Protein AF-A0A1C3UP02-F1 (afdb_monomer)

Secondary structure (DSSP, 8-state):
--------------PPPPPPHHHHHHHHT--HHHHHHHHHHH-S-HHHHHHHHHHH-PPS--------

Radius of gyration: 19.89 Å; Cα contacts (8 Å, |Δi|>4): 40; chains: 1; bounding box: 60×25×49 Å

pLDDT: mean 74.27, std 15.44, range [43.41, 92.12]

Foldseek 3Di:
DDDDDDPPPPPPPCQPDFDDLVRLCVVLVHDSVVSVVLCVVQHRGPVSSVVVVVVVPDDPDPPPPDDD

Structure (mmCIF, N/CA/C/O backbone):
data_AF-A0A1C3UP02-F1
#
_entry.id   AF-A0A1C3UP02-F1
#
loop_
_atom_site.group_PDB
_atom_site.id
_atom_site.type_symbol
_atom_site.label_atom_id
_atom_site.label_alt_id
_atom_site.label_comp_id
_atom_site.label_asym_id
_atom_site.label_entity_id
_atom_site.label_seq_id
_atom_site.pdbx_PDB_ins_code
_atom_site.Cartn_x
_atom_site.Cartn_y
_atom_site.Cartn_z
_atom_site.occupancy
_atom_site.B_iso_or_equiv
_atom_site.auth_seq_id
_atom_site.auth_comp_id
_atom_site.auth_asym_id
_atom_site.auth_atom_id
_atom_site.pdbx_PDB_model_num
ATOM 1 N N . MET A 1 1 ? 52.805 -16.833 -1.316 1.00 43.41 1 MET A N 1
ATOM 2 C CA . MET A 1 1 ? 51.746 -15.828 -1.541 1.00 43.41 1 MET A CA 1
ATOM 3 C C . MET A 1 1 ? 50.485 -16.580 -1.940 1.00 43.41 1 MET A C 1
ATOM 5 O O . MET A 1 1 ? 50.405 -17.022 -3.075 1.00 43.41 1 MET A O 1
ATOM 9 N N . MET A 1 2 ? 49.550 -16.805 -1.017 1.00 46.75 2 MET A N 1
ATOM 10 C CA . MET A 1 2 ? 48.218 -17.326 -1.348 1.00 46.75 2 MET A CA 1
ATOM 11 C C . MET A 1 2 ? 47.197 -16.461 -0.610 1.00 46.75 2 MET A C 1
ATOM 13 O O . MET A 1 2 ? 47.023 -16.584 0.599 1.00 46.75 2 MET A O 1
ATOM 17 N N . GLU A 1 3 ? 46.613 -15.518 -1.344 1.00 56.22 3 GLU A N 1
ATOM 18 C CA . GLU A 1 3 ? 45.581 -14.605 -0.864 1.00 56.22 3 GLU A CA 1
ATOM 19 C C . GLU A 1 3 ?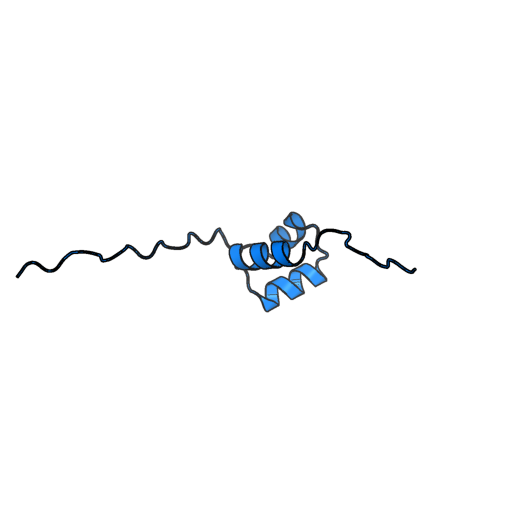 44.264 -15.367 -0.675 1.00 56.22 3 GLU A C 1
ATOM 21 O O . GLU A 1 3 ? 43.808 -16.102 -1.551 1.00 56.22 3 GLU A O 1
ATOM 26 N N . ASN A 1 4 ? 43.696 -15.230 0.520 1.00 51.47 4 ASN A N 1
ATOM 27 C CA . ASN A 1 4 ? 42.548 -15.985 0.990 1.00 51.47 4 ASN A CA 1
ATOM 28 C C . ASN A 1 4 ? 41.253 -15.424 0.372 1.00 51.47 4 ASN A C 1
ATOM 30 O O . ASN A 1 4 ? 40.855 -14.286 0.620 1.00 51.47 4 ASN A O 1
ATOM 34 N N . THR A 1 5 ? 40.597 -16.241 -0.446 1.00 68.25 5 THR A N 1
ATOM 35 C CA . THR A 1 5 ? 39.261 -16.031 -1.008 1.00 68.25 5 THR A CA 1
ATOM 36 C C . THR A 1 5 ? 38.214 -15.800 0.081 1.00 68.25 5 THR A C 1
AT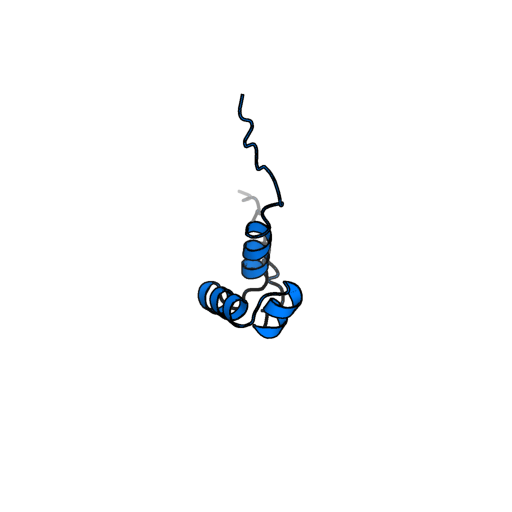OM 38 O O . THR A 1 5 ? 37.719 -16.750 0.680 1.00 68.25 5 THR A O 1
ATOM 41 N N . ASN A 1 6 ? 37.770 -14.557 0.263 1.00 58.03 6 ASN A N 1
ATOM 42 C CA . ASN A 1 6 ? 36.475 -14.292 0.892 1.00 58.03 6 ASN A CA 1
ATOM 43 C C . ASN A 1 6 ? 35.721 -13.167 0.176 1.00 58.03 6 ASN A C 1
ATOM 45 O O . ASN A 1 6 ? 35.416 -12.116 0.737 1.00 58.03 6 ASN A O 1
ATOM 49 N N . ARG A 1 7 ? 35.404 -13.390 -1.103 1.00 61.94 7 ARG A N 1
ATOM 50 C CA . ARG A 1 7 ? 34.333 -12.641 -1.766 1.00 61.94 7 ARG A CA 1
ATOM 51 C C . ARG A 1 7 ? 33.017 -13.264 -1.323 1.00 61.94 7 ARG A C 1
ATOM 53 O O . ARG A 1 7 ? 32.500 -14.156 -1.991 1.00 61.94 7 ARG A O 1
ATOM 60 N N . MET A 1 8 ? 32.505 -12.834 -0.170 1.00 58.75 8 MET A N 1
ATOM 61 C CA . MET A 1 8 ? 31.143 -13.179 0.223 1.00 58.75 8 MET A CA 1
ATOM 62 C C . MET A 1 8 ? 30.199 -12.767 -0.916 1.00 58.75 8 MET A C 1
ATOM 64 O O . MET A 1 8 ? 30.217 -11.597 -1.310 1.00 58.75 8 MET A O 1
ATOM 68 N N . PRO A 1 9 ? 29.385 -13.681 -1.475 1.00 56.53 9 PRO A N 1
ATOM 69 C CA . PRO A 1 9 ? 28.360 -13.280 -2.419 1.00 56.53 9 PRO A CA 1
ATOM 70 C C . PRO A 1 9 ? 27.431 -12.337 -1.662 1.00 56.53 9 PRO A C 1
ATOM 72 O O . PRO A 1 9 ? 26.860 -12.717 -0.636 1.00 56.53 9 PRO A O 1
ATOM 75 N N . THR A 1 10 ? 27.314 -11.093 -2.131 1.00 59.38 10 THR A N 1
ATOM 76 C CA . THR A 1 10 ? 26.307 -10.163 -1.630 1.00 59.38 10 THR A CA 1
ATOM 77 C C . THR A 1 10 ? 24.981 -10.897 -1.722 1.00 59.38 10 THR A C 1
ATOM 79 O O . THR A 1 10 ? 24.519 -11.256 -2.806 1.00 59.38 10 THR A O 1
ATOM 82 N N . ARG A 1 11 ? 24.437 -11.257 -0.557 1.00 58.44 11 ARG A N 1
ATOM 83 C CA . ARG A 1 11 ? 23.208 -12.029 -0.433 1.00 58.44 11 ARG A CA 1
ATOM 84 C C . ARG A 1 11 ? 22.142 -11.148 -1.071 1.00 58.44 11 ARG A C 1
ATOM 86 O O . ARG A 1 11 ? 21.706 -10.186 -0.447 1.00 58.44 11 ARG A O 1
ATOM 93 N N . LYS A 1 12 ? 21.847 -11.377 -2.358 1.00 52.59 12 LYS A N 1
ATOM 94 C CA . LYS 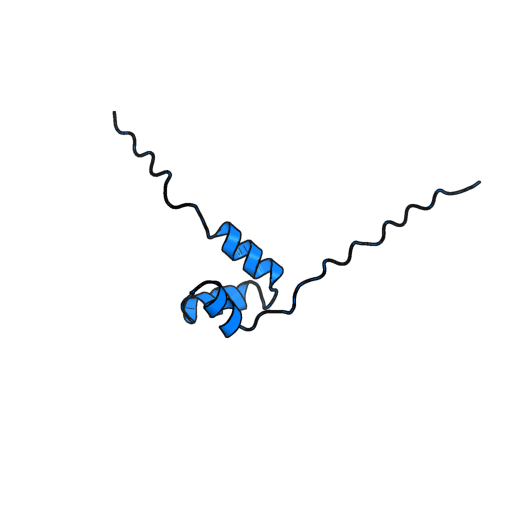A 1 12 ? 20.873 -10.595 -3.119 1.00 52.59 12 LYS A CA 1
ATOM 95 C C . LYS A 1 12 ? 19.606 -10.654 -2.291 1.00 52.59 12 LYS A C 1
ATOM 97 O O . LYS A 1 12 ? 19.030 -11.730 -2.150 1.00 52.59 12 LYS A O 1
ATOM 102 N N . VAL A 1 13 ? 19.247 -9.538 -1.663 1.00 58.59 13 VAL A N 1
ATOM 103 C CA . VAL A 1 13 ? 17.991 -9.438 -0.934 1.00 58.59 13 VAL A CA 1
ATOM 104 C C . VAL A 1 13 ? 16.938 -9.748 -1.980 1.00 58.59 13 VAL A C 1
ATOM 106 O O . VAL A 1 13 ? 16.758 -8.973 -2.920 1.00 58.59 13 VAL A O 1
ATOM 109 N N . VAL A 1 14 ? 16.333 -10.933 -1.884 1.00 56.75 14 VAL A N 1
ATOM 110 C CA . VAL A 1 14 ? 15.222 -11.331 -2.739 1.00 56.75 14 VAL A CA 1
ATOM 111 C C . VAL A 1 14 ? 14.072 -10.438 -2.305 1.00 56.75 14 VAL A C 1
ATOM 113 O O . VAL A 1 14 ? 13.304 -10.763 -1.405 1.00 56.75 14 VAL A O 1
ATOM 116 N N . ARG A 1 15 ? 14.039 -9.230 -2.866 1.00 65.50 15 ARG A N 1
ATOM 117 C CA . ARG A 1 15 ? 12.929 -8.307 -2.704 1.00 65.50 15 ARG A CA 1
ATOM 118 C C . ARG A 1 15 ? 11.745 -9.012 -3.347 1.00 65.50 15 ARG A C 1
ATOM 120 O O . ARG A 1 15 ? 11.801 -9.352 -4.529 1.00 65.50 15 ARG A O 1
ATOM 127 N N . GLY A 1 16 ? 10.732 -9.321 -2.537 1.00 66.62 16 GLY A N 1
ATOM 128 C CA . GLY A 1 16 ? 9.489 -9.904 -3.030 1.00 66.62 16 GLY A CA 1
ATOM 129 C C . GLY A 1 16 ? 8.910 -9.050 -4.159 1.00 66.62 16 GLY A C 1
ATOM 130 O O . GLY A 1 16 ? 9.285 -7.885 -4.322 1.00 66.62 16 GLY A O 1
ATOM 131 N N . ARG A 1 17 ? 8.006 -9.631 -4.954 1.00 77.06 17 ARG A N 1
ATOM 132 C CA . ARG A 1 17 ? 7.336 -8.902 -6.039 1.00 77.06 17 ARG A CA 1
ATOM 133 C C . ARG A 1 17 ? 6.791 -7.568 -5.495 1.00 77.06 17 ARG A C 1
ATOM 135 O O . ARG A 1 17 ? 6.194 -7.586 -4.418 1.00 77.06 17 ARG A O 1
ATOM 142 N N . PRO A 1 18 ? 7.004 -6.437 -6.193 1.00 79.00 18 PRO A N 1
ATOM 143 C CA . PRO A 1 18 ? 6.464 -5.156 -5.757 1.00 79.00 18 PRO A CA 1
ATOM 144 C C . PRO A 1 18 ? 4.950 -5.251 -5.574 1.00 79.00 18 PRO A C 1
ATOM 146 O O . PRO A 1 18 ? 4.277 -5.914 -6.368 1.00 79.00 18 PRO A O 1
ATOM 149 N N . TYR A 1 19 ? 4.424 -4.588 -4.546 1.00 81.81 19 TYR A N 1
ATOM 150 C CA . TYR A 1 19 ? 2.980 -4.514 -4.356 1.00 81.81 19 TYR A CA 1
ATOM 151 C C . TYR A 1 19 ? 2.358 -3.552 -5.362 1.00 81.81 19 TYR A C 1
ATOM 153 O O . TYR A 1 19 ? 2.955 -2.545 -5.745 1.00 81.81 19 TYR A O 1
ATOM 161 N N . SER A 1 20 ? 1.120 -3.838 -5.747 1.00 86.88 20 SER A N 1
ATOM 162 C CA . SER A 1 20 ? 0.192 -2.800 -6.193 1.00 86.88 20 SER A CA 1
ATOM 163 C C . SER A 1 20 ? -0.460 -2.119 -4.981 1.00 86.88 20 SER A C 1
ATOM 165 O O . SER A 1 20 ? -0.564 -2.718 -3.909 1.00 86.88 20 SER A O 1
ATOM 167 N N . ILE A 1 21 ? -0.939 -0.878 -5.137 1.00 86.12 21 ILE A N 1
ATOM 168 C CA . ILE A 1 21 ? -1.653 -0.150 -4.066 1.00 86.12 21 ILE A CA 1
ATOM 169 C C . ILE A 1 21 ? -2.821 -0.990 -3.526 1.00 86.12 21 ILE A C 1
ATOM 171 O O . ILE A 1 21 ? -2.988 -1.107 -2.315 1.00 86.12 21 ILE A O 1
ATOM 175 N N . ALA A 1 22 ? -3.579 -1.630 -4.423 1.00 89.25 22 ALA A N 1
ATOM 176 C CA . ALA A 1 22 ? -4.716 -2.472 -4.063 1.00 89.25 22 ALA A CA 1
ATOM 177 C C . ALA A 1 22 ? -4.301 -3.707 -3.246 1.00 89.25 22 ALA A C 1
ATOM 179 O O . ALA A 1 22 ? -4.967 -4.055 -2.272 1.00 89.25 22 ALA A O 1
ATOM 180 N N . GLU A 1 23 ? -3.197 -4.371 -3.601 1.00 89.62 23 GLU A N 1
ATOM 181 C CA . GLU A 1 23 ? -2.686 -5.503 -2.818 1.00 89.62 23 GLU A CA 1
ATOM 182 C C . GLU A 1 23 ? -2.195 -5.069 -1.439 1.00 89.62 23 GLU A C 1
ATOM 184 O O . GLU A 1 23 ? -2.493 -5.736 -0.447 1.00 89.62 23 GLU A O 1
ATOM 189 N N . PHE A 1 24 ? -1.494 -3.936 -1.364 1.00 88.88 24 PHE A N 1
ATOM 190 C CA . PHE A 1 24 ? -1.020 -3.384 -0.100 1.00 88.88 24 PHE A CA 1
ATOM 191 C C . PHE A 1 24 ? -2.190 -3.013 0.826 1.00 88.88 24 PHE A C 1
ATOM 193 O O . PHE A 1 24 ? -2.206 -3.424 1.989 1.00 88.88 24 PHE A O 1
ATOM 200 N N . ALA A 1 25 ? -3.211 -2.332 0.294 1.00 90.50 25 ALA A N 1
ATOM 201 C CA . ALA A 1 25 ? -4.430 -1.992 1.023 1.00 90.50 25 ALA A CA 1
ATOM 202 C C . ALA A 1 25 ? -5.144 -3.243 1.552 1.00 90.50 25 ALA A C 1
ATOM 204 O O . ALA A 1 25 ? -5.456 -3.334 2.738 1.00 90.50 25 ALA A O 1
ATOM 205 N N . ARG A 1 26 ? -5.331 -4.259 0.697 1.00 90.19 26 ARG A N 1
ATOM 206 C CA . ARG A 1 26 ? -6.009 -5.512 1.064 1.00 90.19 26 ARG A CA 1
ATOM 207 C C . ARG A 1 26 ? -5.249 -6.312 2.117 1.00 90.19 26 ARG A C 1
ATOM 209 O O . ARG A 1 26 ? -5.872 -6.828 3.042 1.00 90.19 26 ARG A O 1
ATOM 216 N N . LYS A 1 27 ? -3.921 -6.415 1.999 1.00 87.38 27 LYS A N 1
ATOM 217 C CA . LYS A 1 27 ? -3.072 -7.171 2.935 1.00 87.38 27 LYS A CA 1
ATOM 218 C C . LYS A 1 27 ? -3.142 -6.604 4.352 1.00 87.38 27 LYS A C 1
ATOM 220 O O . LYS A 1 27 ? -3.174 -7.366 5.316 1.00 87.38 27 LYS A O 1
ATOM 225 N N . TYR A 1 28 ? -3.185 -5.280 4.465 1.00 88.88 28 TYR A N 1
ATOM 226 C CA . TYR A 1 28 ? -3.143 -4.580 5.745 1.00 88.88 28 TYR A CA 1
ATOM 227 C C . TYR A 1 28 ? -4.482 -3.988 6.194 1.00 88.88 28 TYR A C 1
ATOM 229 O O . TYR A 1 28 ? -4.529 -3.377 7.258 1.00 88.88 28 TYR A O 1
ATOM 237 N N . ARG A 1 29 ? -5.558 -4.210 5.425 1.00 87.88 29 ARG A N 1
ATOM 238 C CA . ARG A 1 29 ? -6.898 -3.641 5.653 1.00 87.88 29 ARG A CA 1
ATOM 239 C C . ARG A 1 29 ? -6.852 -2.122 5.848 1.00 87.88 29 ARG A C 1
ATOM 241 O O . ARG A 1 29 ? -7.441 -1.598 6.786 1.00 87.88 29 ARG A O 1
ATOM 248 N N . LEU A 1 30 ? -6.094 -1.449 4.986 1.00 87.38 30 LEU A N 1
ATOM 249 C CA . LEU A 1 30 ? -5.980 0.007 4.970 1.00 87.38 30 LEU A CA 1
ATOM 250 C C . LEU A 1 30 ? -7.050 0.609 4.064 1.00 87.38 30 LEU A C 1
ATOM 252 O O . LEU A 1 30 ? -7.396 0.011 3.043 1.00 87.38 30 LEU A O 1
ATOM 256 N N . ASP A 1 31 ? -7.483 1.821 4.393 1.00 90.56 31 ASP A N 1
ATOM 257 C CA . ASP A 1 31 ? -8.247 2.665 3.480 1.00 90.56 31 ASP A CA 1
ATOM 258 C C . ASP A 1 31 ? -7.409 3.057 2.255 1.00 90.56 31 ASP A C 1
ATOM 260 O O . ASP A 1 31 ? -6.181 3.188 2.325 1.00 90.56 31 ASP A O 1
ATOM 264 N N . ASP A 1 32 ? -8.080 3.300 1.127 1.00 88.25 32 ASP A N 1
ATOM 265 C CA . ASP A 1 32 ? -7.439 3.665 -0.140 1.00 88.25 32 ASP A CA 1
ATOM 266 C C . ASP A 1 32 ? -6.546 4.907 -0.028 1.00 88.25 32 ASP A C 1
ATOM 268 O O . ASP A 1 32 ? -5.466 4.952 -0.621 1.00 88.25 32 ASP A O 1
ATOM 272 N N . GLU A 1 33 ? -6.963 5.920 0.734 1.00 91.44 33 GLU A N 1
ATOM 273 C CA . GLU A 1 33 ? -6.172 7.139 0.939 1.00 91.44 33 GLU A CA 1
ATOM 274 C C . GLU A 1 33 ? -4.887 6.865 1.721 1.00 91.44 33 GLU A C 1
ATOM 276 O O . GLU A 1 33 ? -3.807 7.335 1.348 1.00 91.44 33 GLU A O 1
ATOM 281 N N . GLU A 1 34 ? -4.978 6.063 2.782 1.00 87.81 34 GLU A N 1
ATOM 282 C CA . GLU A 1 34 ? -3.820 5.724 3.597 1.00 87.81 34 GLU A CA 1
ATOM 283 C C . GLU A 1 34 ? -2.854 4.811 2.833 1.00 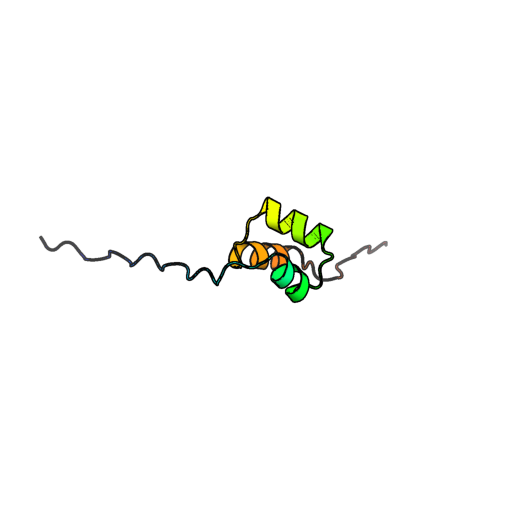87.81 34 GLU A C 1
ATOM 285 O O . GLU A 1 34 ? -1.644 5.060 2.818 1.00 87.81 34 GLU A O 1
ATOM 290 N N . ALA A 1 35 ? -3.380 3.816 2.116 1.00 90.12 35 ALA A N 1
ATOM 291 C CA . ALA A 1 35 ? -2.592 2.957 1.244 1.00 90.12 35 ALA A CA 1
ATOM 292 C C . ALA A 1 35 ? -1.851 3.772 0.174 1.00 90.12 35 ALA A C 1
ATOM 294 O O . ALA A 1 35 ? -0.642 3.601 0.017 1.00 90.12 35 ALA A O 1
ATOM 295 N N . LYS A 1 36 ? -2.530 4.710 -0.507 1.00 92.12 36 LYS A N 1
ATOM 296 C CA . LYS A 1 36 ? -1.904 5.622 -1.482 1.00 92.12 36 LYS A CA 1
ATOM 297 C C . LYS A 1 36 ? -0.809 6.460 -0.837 1.00 92.12 36 LYS A C 1
ATOM 299 O O . LYS A 1 36 ? 0.294 6.520 -1.370 1.00 92.12 36 LYS A O 1
ATOM 304 N N . ARG A 1 37 ? -1.071 7.080 0.317 1.00 90.38 37 ARG A N 1
ATOM 305 C CA . ARG A 1 37 ? -0.095 7.941 1.004 1.00 90.38 37 ARG A CA 1
ATOM 306 C C . ARG A 1 37 ? 1.190 7.190 1.348 1.00 90.38 37 ARG A C 1
ATOM 308 O O . ARG A 1 37 ? 2.279 7.717 1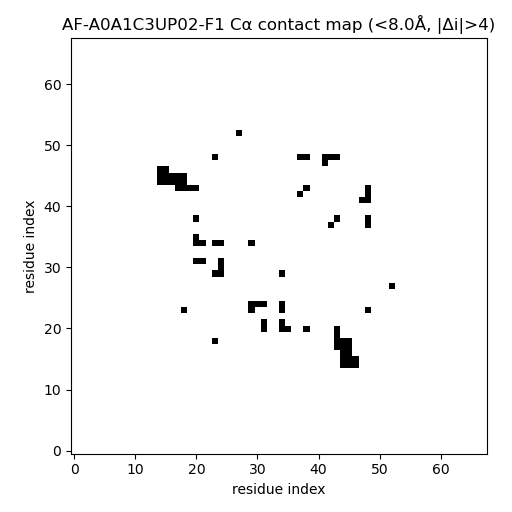.125 1.00 90.38 37 ARG A O 1
ATOM 315 N N . LEU A 1 38 ? 1.075 5.971 1.875 1.00 88.31 38 LEU A N 1
ATOM 316 C CA . LEU A 1 38 ? 2.235 5.139 2.201 1.00 88.31 38 LEU A CA 1
ATOM 317 C C . LEU A 1 38 ? 2.942 4.651 0.931 1.00 88.31 38 LEU A C 1
ATOM 319 O O . LEU A 1 38 ? 4.164 4.732 0.840 1.00 88.31 38 LEU A O 1
ATOM 323 N N . PHE A 1 39 ? 2.185 4.236 -0.080 1.00 87.75 39 PHE A N 1
ATOM 324 C CA . PHE A 1 39 ? 2.735 3.770 -1.347 1.00 87.75 39 PHE A CA 1
ATOM 325 C C . PHE A 1 39 ? 3.490 4.862 -2.114 1.00 87.75 39 PHE A C 1
ATOM 327 O O . PHE A 1 39 ? 4.581 4.614 -2.612 1.00 87.75 39 PHE A O 1
ATOM 334 N N . TYR A 1 40 ? 2.966 6.088 -2.179 1.00 88.94 40 TYR A N 1
ATOM 335 C CA . TYR A 1 40 ? 3.665 7.212 -2.812 1.00 88.94 40 TYR A CA 1
ATOM 336 C C . TYR A 1 40 ? 4.905 7.645 -2.028 1.00 88.94 40 TYR A C 1
ATOM 338 O O . TYR A 1 40 ? 5.886 8.075 -2.628 1.00 88.94 40 TYR A O 1
ATOM 346 N N . LYS A 1 41 ? 4.878 7.528 -0.695 1.00 87.25 41 LYS A N 1
ATOM 347 C CA . LYS A 1 41 ? 5.995 7.943 0.161 1.00 87.25 41 LYS A CA 1
ATOM 348 C C . LYS A 1 41 ? 7.154 6.943 0.166 1.00 87.25 41 LYS A C 1
ATOM 350 O O . LYS A 1 41 ? 8.303 7.366 0.224 1.00 87.25 41 LYS A O 1
ATOM 355 N N . PHE A 1 42 ? 6.858 5.645 0.139 1.00 84.44 42 PHE A N 1
ATOM 356 C CA . PHE A 1 42 ? 7.855 4.575 0.278 1.00 84.44 42 PHE A CA 1
ATOM 357 C C . PHE A 1 42 ? 8.075 3.769 -1.011 1.00 84.44 42 PHE A C 1
ATOM 359 O O . PHE A 1 42 ? 9.019 2.988 -1.104 1.00 84.44 42 PHE A O 1
ATOM 366 N N . GLY A 1 43 ? 7.237 3.976 -2.026 1.00 82.25 43 GLY A N 1
ATOM 367 C CA . GLY A 1 43 ? 7.289 3.257 -3.291 1.00 82.25 43 GLY A CA 1
ATOM 368 C C . GLY A 1 43 ? 6.683 1.848 -3.220 1.00 82.25 43 GLY A C 1
ATOM 369 O O . GLY A 1 43 ? 6.234 1.393 -2.168 1.00 82.25 43 GLY A O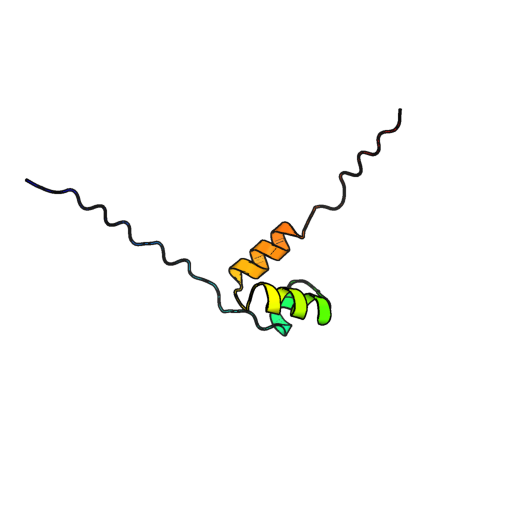 1
ATOM 370 N N . PRO A 1 44 ? 6.691 1.112 -4.345 1.00 82.25 44 PRO A N 1
ATOM 371 C CA . PRO A 1 44 ? 6.046 -0.197 -4.480 1.00 82.25 44 PRO A CA 1
ATOM 372 C C . PRO A 1 44 ? 6.814 -1.350 -3.808 1.00 82.25 44 PRO A C 1
ATOM 374 O O . PRO A 1 44 ? 6.524 -2.523 -4.047 1.00 82.25 44 PRO A O 1
ATOM 377 N N . SER A 1 45 ? 7.841 -1.051 -3.013 1.00 83.62 45 SER A N 1
ATOM 378 C CA . SER A 1 45 ? 8.725 -2.057 -2.435 1.00 83.62 45 SER A CA 1
ATOM 379 C C . SER A 1 45 ? 8.017 -2.823 -1.324 1.00 83.62 45 SER A C 1
ATOM 381 O O . SER A 1 45 ? 7.806 -2.310 -0.225 1.00 83.62 45 SER A O 1
ATOM 383 N N . ALA A 1 46 ? 7.670 -4.079 -1.613 1.00 79.19 46 ALA A N 1
ATOM 384 C CA . ALA A 1 46 ? 6.950 -4.940 -0.683 1.00 79.19 46 ALA A CA 1
ATOM 385 C C . ALA A 1 46 ? 7.671 -5.078 0.662 1.00 79.19 46 ALA A C 1
ATOM 387 O O . ALA A 1 46 ? 7.038 -5.010 1.707 1.00 79.19 46 ALA A O 1
ATOM 388 N N . THR A 1 47 ? 9.001 -5.194 0.649 1.00 83.06 47 THR A N 1
ATOM 389 C CA . THR A 1 47 ? 9.802 -5.294 1.874 1.00 83.06 47 THR A CA 1
ATOM 390 C C . THR A 1 47 ? 9.736 -4.019 2.716 1.00 83.06 47 THR A C 1
ATOM 392 O O . THR A 1 47 ? 9.570 -4.104 3.926 1.00 83.06 47 THR A O 1
ATOM 395 N N . GLU A 1 48 ? 9.850 -2.839 2.105 1.00 84.25 48 GLU A N 1
ATOM 396 C CA . GLU A 1 48 ? 9.820 -1.564 2.840 1.00 84.25 48 GLU A CA 1
ATOM 397 C C . GLU A 1 48 ? 8.422 -1.258 3.384 1.00 84.25 48 GLU A C 1
ATOM 399 O O . GLU A 1 48 ? 8.289 -0.842 4.534 1.00 84.25 48 GLU A O 1
ATOM 404 N N . LEU A 1 49 ? 7.378 -1.535 2.599 1.00 86.25 49 LEU A N 1
ATOM 405 C CA . LEU A 1 49 ? 5.988 -1.401 3.031 1.00 86.25 49 LEU A CA 1
ATOM 406 C C . LEU A 1 49 ? 5.637 -2.391 4.151 1.00 86.25 49 LEU A C 1
ATOM 408 O O . LEU A 1 49 ? 4.960 -2.022 5.110 1.00 86.25 49 LEU A O 1
ATOM 412 N N . ASP A 1 50 ? 6.140 -3.623 4.083 1.00 86.62 50 ASP A N 1
ATOM 413 C CA . ASP A 1 50 ? 5.952 -4.610 5.145 1.00 86.62 50 ASP A CA 1
ATOM 414 C C . ASP A 1 50 ? 6.661 -4.193 6.437 1.00 86.62 50 ASP A C 1
ATOM 416 O O . ASP A 1 50 ? 6.065 -4.271 7.512 1.00 86.62 50 ASP A O 1
ATOM 420 N N . LEU A 1 51 ? 7.906 -3.707 6.341 1.00 87.75 51 LEU A N 1
ATOM 421 C CA . LEU A 1 51 ? 8.660 -3.172 7.480 1.00 87.75 51 LEU A CA 1
ATOM 422 C C . LEU A 1 51 ? 7.947 -1.971 8.111 1.00 87.75 51 LEU A C 1
ATOM 424 O O . LEU A 1 51 ? 7.818 -1.900 9.333 1.00 87.75 51 LEU A O 1
ATOM 428 N N . LEU A 1 52 ? 7.433 -1.058 7.284 1.00 87.12 52 LEU A N 1
ATOM 429 C CA . LEU A 1 52 ? 6.646 0.088 7.725 1.00 87.12 52 LEU A CA 1
ATOM 430 C C . LEU A 1 52 ? 5.414 -0.356 8.516 1.00 87.12 52 LEU A C 1
ATOM 432 O O . LEU A 1 52 ? 5.157 0.152 9.607 1.00 87.12 52 LEU A O 1
ATOM 436 N N . MET A 1 53 ? 4.655 -1.312 7.983 1.00 88.94 53 MET A N 1
ATOM 437 C CA . MET A 1 53 ? 3.442 -1.792 8.636 1.00 88.94 53 MET A CA 1
ATOM 438 C C . MET A 1 53 ? 3.745 -2.613 9.888 1.00 88.94 53 MET A C 1
ATOM 440 O O . MET A 1 53 ? 3.007 -2.511 10.866 1.00 88.94 53 MET A O 1
ATOM 4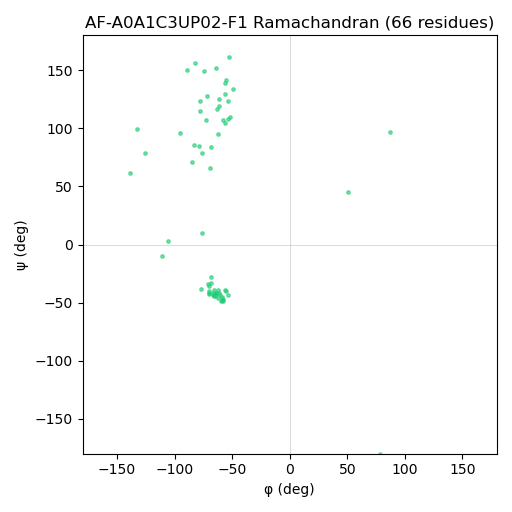44 N N . ALA A 1 54 ? 4.842 -3.370 9.907 1.00 86.69 54 ALA A N 1
ATOM 445 C CA . ALA A 1 54 ? 5.322 -4.045 11.109 1.00 86.69 54 ALA A CA 1
ATOM 446 C C . ALA A 1 54 ? 5.682 -3.039 12.215 1.00 86.69 54 ALA A C 1
ATOM 448 O O . ALA A 1 54 ? 5.287 -3.240 13.359 1.00 86.69 54 ALA A O 1
ATOM 449 N N . ALA A 1 55 ? 6.340 -1.927 11.874 1.00 85.56 55 ALA A N 1
ATOM 450 C CA . ALA A 1 55 ? 6.643 -0.853 12.821 1.00 85.56 55 ALA A CA 1
ATOM 451 C C . ALA A 1 55 ? 5.390 -0.071 13.267 1.00 85.56 55 ALA A C 1
ATOM 453 O O . ALA A 1 55 ? 5.294 0.338 14.425 1.00 85.56 55 ALA A O 1
ATOM 454 N N . LYS A 1 56 ? 4.409 0.127 12.370 1.00 79.31 56 LYS A N 1
ATOM 455 C CA . LYS A 1 56 ? 3.131 0.801 12.671 1.00 79.31 56 LYS A CA 1
ATOM 456 C C . LYS A 1 56 ? 2.241 -0.024 13.605 1.00 79.31 56 LYS A C 1
ATOM 458 O O . LYS A 1 56 ? 1.467 0.562 14.360 1.00 79.31 56 LYS A O 1
ATOM 463 N N . ARG A 1 57 ? 2.352 -1.360 13.593 1.00 69.69 57 ARG A N 1
ATOM 464 C CA . ARG A 1 57 ? 1.706 -2.264 14.564 1.00 69.69 57 ARG A CA 1
ATOM 465 C C . ARG A 1 57 ? 2.361 -2.109 15.944 1.00 69.69 57 ARG A C 1
ATOM 467 O O . ARG A 1 57 ? 2.973 -3.035 16.463 1.00 69.69 57 ARG A O 1
ATOM 474 N N . LYS A 1 58 ? 2.208 -0.936 16.562 1.00 55.62 58 LYS A N 1
ATOM 475 C CA . LYS A 1 58 ? 2.327 -0.802 18.015 1.00 55.62 58 LYS A CA 1
ATOM 476 C C . LYS A 1 58 ? 1.315 -1.771 18.642 1.00 55.62 58 LYS A C 1
ATOM 478 O O . LYS A 1 58 ? 0.157 -1.756 18.213 1.00 55.62 58 LYS A O 1
ATOM 483 N N . PRO A 1 59 ? 1.708 -2.622 19.605 1.00 49.56 59 PRO A N 1
ATOM 484 C CA . PRO A 1 59 ? 0.730 -3.399 20.352 1.00 49.56 59 PRO A CA 1
ATOM 485 C C . PRO A 1 59 ? -0.271 -2.426 20.997 1.00 49.56 59 PRO A C 1
ATOM 487 O O . PRO A 1 59 ? 0.150 -1.365 21.474 1.00 49.56 59 PRO A O 1
ATOM 490 N N . PRO A 1 60 ? -1.583 -2.726 21.008 1.00 51.41 60 PRO A N 1
ATOM 491 C CA . PRO A 1 60 ? -2.475 -1.986 21.877 1.00 51.41 60 PRO A CA 1
ATOM 492 C C . PRO A 1 60 ? -1.999 -2.239 23.312 1.00 51.41 60 PRO A C 1
ATOM 494 O O . PRO A 1 60 ? -1.884 -3.386 23.732 1.00 51.41 60 PRO A O 1
ATOM 497 N N . TYR A 1 61 ? -1.739 -1.150 24.037 1.00 50.34 61 TYR A N 1
ATOM 498 C CA . TYR A 1 61 ? -1.480 -1.098 25.477 1.00 50.34 61 TYR A CA 1
ATOM 499 C C . TYR A 1 61 ? -0.030 -1.308 25.961 1.00 50.34 61 TYR A C 1
ATOM 501 O O . TYR A 1 61 ? 0.406 -2.402 26.298 1.00 50.34 61 TYR A O 1
ATOM 509 N N . GLN A 1 62 ? 0.655 -0.190 26.195 1.00 50.06 62 GLN A N 1
ATOM 510 C CA . GLN A 1 62 ? 0.985 0.155 27.579 1.00 50.06 62 GLN A CA 1
ATOM 511 C C . GLN A 1 62 ? 0.476 1.569 27.847 1.00 50.06 62 GLN A C 1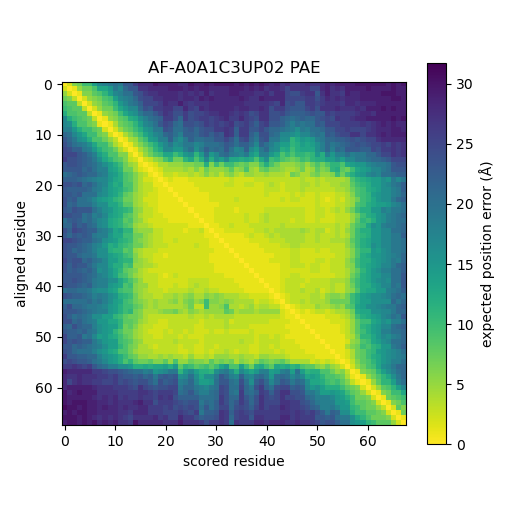
ATOM 513 O O . GLN A 1 62 ? 1.223 2.541 27.821 1.00 50.06 62 GLN A O 1
ATOM 518 N N . SER A 1 63 ? -0.829 1.681 28.091 1.00 54.81 63 SER A N 1
ATOM 519 C CA . SER A 1 63 ? -1.337 2.787 28.895 1.00 54.81 63 SER A CA 1
ATOM 520 C C . SER A 1 63 ? -1.002 2.456 30.350 1.00 54.81 63 SER A C 1
ATOM 522 O O . SER A 1 63 ? -1.839 1.950 31.092 1.00 54.81 63 SER A O 1
ATOM 524 N N . SER A 1 64 ? 0.244 2.678 30.766 1.00 51.09 64 SER A N 1
ATOM 525 C CA . SER A 1 64 ? 0.567 2.807 32.187 1.00 51.09 64 SER A CA 1
ATOM 526 C C . SER A 1 64 ? 0.317 4.257 32.589 1.00 51.09 64 SER A C 1
ATOM 528 O O . SER A 1 64 ? 1.245 5.030 32.801 1.0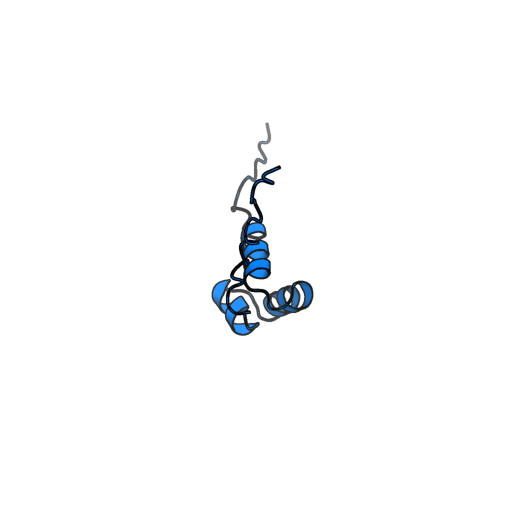0 51.09 64 SER A O 1
ATOM 530 N N . SER A 1 65 ? -0.963 4.625 32.643 1.00 55.75 65 SER A N 1
ATOM 531 C CA . SER A 1 65 ? -1.411 5.669 33.556 1.00 55.75 65 SER A CA 1
ATOM 532 C C . SER A 1 65 ? -1.622 4.965 34.892 1.00 55.75 65 SER A C 1
ATOM 534 O O . SER A 1 65 ? -2.699 4.438 35.150 1.00 55.75 65 SER A O 1
ATOM 536 N N . ILE A 1 66 ? -0.555 4.830 35.679 1.00 61.88 66 ILE A N 1
ATOM 537 C CA . ILE A 1 66 ? -0.673 4.457 37.089 1.00 61.88 66 ILE A CA 1
ATOM 538 C C . ILE A 1 66 ? -0.652 5.787 37.832 1.00 61.88 66 ILE A C 1
ATOM 540 O O . ILE A 1 66 ? 0.410 6.369 38.027 1.00 61.88 66 ILE A O 1
ATOM 544 N N . GLU A 1 67 ? -1.841 6.292 38.143 1.00 59.56 67 GLU A N 1
ATOM 545 C CA . GLU A 1 67 ? -2.002 7.305 39.180 1.00 59.56 67 GLU A CA 1
ATOM 546 C C . GLU A 1 67 ? -1.931 6.608 40.542 1.00 59.56 67 GLU A C 1
ATOM 548 O O . GLU A 1 67 ? -2.702 5.677 40.795 1.00 59.56 67 GLU A O 1
ATOM 553 N N . LEU A 1 68 ? -1.008 7.062 41.391 1.00 60.34 68 LEU A N 1
ATOM 554 C CA . LEU A 1 68 ? -1.071 6.972 42.850 1.00 60.34 68 LEU A CA 1
ATOM 555 C C . LEU A 1 68 ? -0.529 8.275 43.439 1.00 60.34 68 LEU A C 1
ATOM 557 O O . LEU A 1 68 ? 0.554 8.705 42.980 1.00 60.34 68 LEU A O 1
#

Organism: NCBI:txid411945

Nearest PDB structures (foldseek):
  7p4a-assembly1_E-2  TM=5.291E-01  e=7.961E-01  Staphylococcus aureus
  6q01-assembly2_D  TM=6.679E-01  e=2.507E+00  Homo sapiens
  2dzl-assembly1_A  TM=6.349E-01  e=3.070E+00  Homo sapiens
  5he9-assembly1_E  TM=5.196E-01  e=2.507E+00  Staphylococcus aureus

Sequence (68 aa):
MMENTNRMPTRKVVRGRPYSIAEFARKYRLDDEEAKRLFYKFGPSATELDLLMAAKRKPPYQSSSIEL

Mean predicted aligned error: 12.9 Å

Solvent-accessible surface area (backbone atoms only — not comparable to full-atom values): 4493 Å² total; per-residue (Å²): 140,82,86,80,88,74,81,71,75,78,75,72,75,80,70,57,75,62,45,51,61,69,56,51,14,64,76,67,73,45,55,71,69,58,27,47,54,51,35,76,72,68,43,51,43,38,61,60,53,48,51,51,51,58,64,68,60,63,73,89,76,85,81,78,80,78,87,129